Protein AF-Q9GKJ4-F1 (afdb_monomer_lite)

Sequence (52 aa):
VAVVKKGFNFQLNQLQGRKSCHTGLGRSAGWNIPIGLLRRFLDWAGPPEPLQ

Organism: Sus scrofa (NCBI:txid9823)

Secondary structure (DSSP, 8-state):
-----TT----GGG-TT-----S-TT-IIIIIHHHHHHGGGTT--S-S----

Radius of gyration: 12.27 Å; chains: 1; bounding box: 23×20×32 Å

pLDDT: mean 90.02, std 10.97, range [55.28, 97.0]

Structure (mmCIF, N/CA/C/O backbone):
data_AF-Q9GKJ4-F1
#
_entry.id   AF-Q9GKJ4-F1
#
loop_
_atom_site.group_PDB
_atom_site.id
_atom_site.type_symbol
_atom_site.label_atom_id
_atom_site.label_alt_id
_atom_site.label_comp_id
_atom_site.label_asym_id
_atom_site.label_entity_id
_atom_site.label_seq_id
_atom_site.pdbx_PDB_ins_code
_atom_site.Cartn_x
_atom_site.Cartn_y
_atom_site.Cartn_z
_atom_site.occupancy
_atom_site.B_iso_or_equiv
_atom_site.auth_seq_id
_atom_site.auth_comp_id
_atom_site.auth_asym_id
_atom_site.auth_atom_id
_atom_site.pdbx_PDB_model_num
ATOM 1 N N . VAL A 1 1 ? 6.173 -2.531 6.589 1.00 92.12 1 VAL A N 1
ATOM 2 C CA . VAL A 1 1 ? 4.991 -2.588 7.485 1.00 92.12 1 VAL A CA 1
ATOM 3 C C . VAL A 1 1 ? 3.805 -1.926 6.797 1.00 92.12 1 VAL A C 1
ATOM 5 O O . VAL A 1 1 ? 4.042 -1.108 5.916 1.00 92.12 1 VAL A O 1
ATOM 8 N N . ALA A 1 2 ? 2.570 -2.270 7.167 1.00 96.12 2 ALA A N 1
ATOM 9 C CA . ALA A 1 2 ? 1.355 -1.611 6.681 1.00 96.12 2 ALA A CA 1
ATOM 10 C C . ALA A 1 2 ? 0.710 -0.838 7.838 1.00 96.12 2 ALA A C 1
ATOM 12 O O . ALA A 1 2 ? 0.548 -1.390 8.924 1.00 96.12 2 ALA A O 1
ATOM 13 N N . VAL A 1 3 ? 0.382 0.434 7.618 1.00 96.56 3 VAL A N 1
ATOM 14 C CA . VAL A 1 3 ? -0.161 1.324 8.653 1.00 96.56 3 VAL A CA 1
ATOM 15 C C . VAL A 1 3 ? -1.605 1.661 8.312 1.00 96.56 3 VAL A C 1
ATOM 17 O O . VAL A 1 3 ? -1.927 1.935 7.158 1.00 96.56 3 VAL A O 1
ATOM 20 N N . VAL A 1 4 ? -2.472 1.648 9.321 1.00 96.94 4 VAL A N 1
ATOM 21 C CA . VAL A 1 4 ? -3.899 1.951 9.186 1.00 96.94 4 VAL A CA 1
ATOM 22 C C . VAL A 1 4 ? -4.327 2.962 10.241 1.00 96.94 4 VAL A C 1
ATOM 24 O O . VAL A 1 4 ? -3.733 3.061 11.315 1.00 96.94 4 VAL A O 1
ATOM 27 N N . LYS A 1 5 ? -5.381 3.725 9.943 1.00 96.94 5 LYS A N 1
ATOM 28 C CA . LYS A 1 5 ? -5.999 4.613 10.930 1.00 96.94 5 LYS A CA 1
ATOM 29 C C . LYS A 1 5 ? -6.699 3.770 12.007 1.00 96.94 5 LYS A C 1
ATOM 31 O O . LYS A 1 5 ? -7.341 2.766 11.705 1.00 96.94 5 LYS A O 1
ATOM 36 N N . LYS A 1 6 ? -6.605 4.195 13.270 1.00 96.25 6 LYS A N 1
ATOM 37 C CA . LYS A 1 6 ? -7.322 3.557 14.385 1.00 96.25 6 LYS A CA 1
ATOM 38 C C . LYS A 1 6 ? -8.842 3.608 14.154 1.00 96.25 6 LYS A C 1
ATOM 40 O O . LYS A 1 6 ? -9.352 4.615 13.667 1.00 96.25 6 LYS A O 1
ATOM 45 N N . GLY A 1 7 ? -9.550 2.539 14.525 1.00 95.38 7 GLY A N 1
ATOM 46 C CA . GLY A 1 7 ? -11.009 2.412 14.378 1.00 95.38 7 GLY A CA 1
ATOM 47 C C . GLY A 1 7 ? -11.462 1.665 13.120 1.00 95.38 7 GLY A C 1
ATOM 48 O O . GLY A 1 7 ? -12.638 1.336 12.999 1.00 95.38 7 GLY A O 1
ATOM 49 N N . PHE A 1 8 ? -10.543 1.350 12.205 1.00 93.94 8 PHE A N 1
ATOM 50 C CA . PHE A 1 8 ? -10.816 0.410 11.126 1.00 93.94 8 PHE A CA 1
ATOM 51 C C . PHE A 1 8 ? -10.609 -1.031 11.605 1.00 93.94 8 PHE A C 1
ATOM 53 O O . PHE A 1 8 ? -9.512 -1.397 12.019 1.00 93.94 8 PHE A O 1
ATOM 60 N N . ASN A 1 9 ? -11.662 -1.844 11.510 1.00 93.81 9 ASN A N 1
ATOM 61 C CA . ASN A 1 9 ? -11.655 -3.257 11.896 1.00 93.81 9 ASN A CA 1
ATOM 62 C C . ASN A 1 9 ? -11.573 -4.150 10.652 1.00 93.81 9 ASN A C 1
ATOM 64 O O . ASN A 1 9 ? -12.526 -4.848 10.315 1.00 93.81 9 ASN A O 1
ATOM 68 N N . PHE A 1 10 ? -10.454 -4.085 9.935 1.00 95.69 10 PHE A N 1
ATOM 69 C CA . PHE A 1 10 ? -10.153 -5.013 8.847 1.00 95.69 10 PHE A CA 1
ATOM 70 C C . PHE A 1 10 ? -8.718 -5.519 8.963 1.00 95.69 10 PHE A C 1
ATOM 72 O O . PHE A 1 10 ? -7.834 -4.824 9.465 1.00 95.69 10 PHE A O 1
ATOM 79 N N . GLN A 1 11 ? -8.495 -6.738 8.491 1.00 95.19 11 GLN A N 1
ATOM 80 C CA . GLN A 1 11 ? -7.181 -7.367 8.442 1.00 95.19 11 GLN A CA 1
ATOM 81 C C . GLN A 1 11 ? -6.558 -7.258 7.045 1.00 95.19 11 GLN A C 1
ATOM 83 O O . GLN A 1 11 ? -7.179 -6.794 6.088 1.00 95.19 11 GLN A O 1
ATOM 88 N N . LEU A 1 12 ? -5.304 -7.694 6.915 1.00 94.19 12 LEU A N 1
ATOM 89 C CA . LEU A 1 12 ? -4.543 -7.591 5.668 1.00 94.19 12 LEU A CA 1
ATOM 90 C C . LEU A 1 12 ? -5.182 -8.362 4.493 1.00 94.19 12 LEU A C 1
ATOM 92 O O . LEU A 1 12 ? -5.045 -7.958 3.344 1.00 94.19 12 LEU A O 1
ATOM 96 N N . ASN A 1 13 ? -5.915 -9.441 4.772 1.00 94.00 13 ASN A N 1
ATOM 97 C CA . ASN A 1 13 ? -6.669 -10.219 3.780 1.00 94.00 13 ASN A CA 1
ATOM 98 C C . ASN A 1 13 ? -8.030 -9.594 3.401 1.00 94.00 13 ASN A C 1
ATOM 100 O O . ASN A 1 13 ? -8.739 -10.147 2.570 1.00 94.00 13 ASN A O 1
ATOM 104 N N . GLN A 1 14 ? -8.404 -8.454 3.991 1.00 95.94 14 GLN A N 1
ATOM 105 C CA . GLN A 1 14 ? -9.672 -7.746 3.761 1.00 95.94 14 GLN A CA 1
ATOM 106 C C . GLN A 1 14 ? -9.453 -6.377 3.083 1.00 95.94 14 GLN A C 1
ATOM 108 O O . GLN A 1 14 ? -10.231 -5.438 3.272 1.00 95.94 14 GLN A O 1
ATOM 113 N N . LEU A 1 15 ? -8.368 -6.244 2.309 1.00 95.81 15 LEU A N 1
ATOM 114 C CA . LEU A 1 15 ? -8.000 -5.006 1.611 1.00 95.81 15 LEU A CA 1
ATOM 115 C C . LEU A 1 15 ? -8.710 -4.806 0.261 1.00 95.81 15 LEU A C 1
ATOM 117 O O . LEU A 1 15 ? -8.646 -3.710 -0.297 1.00 95.81 15 LEU A O 1
ATOM 121 N N . GLN A 1 16 ? -9.403 -5.821 -0.261 1.00 95.12 16 GLN A N 1
ATOM 122 C CA . GLN A 1 16 ? -10.154 -5.703 -1.512 1.00 95.12 16 GLN A CA 1
ATOM 123 C C . GLN A 1 16 ? -11.225 -4.602 -1.399 1.00 95.12 16 GLN A C 1
ATOM 125 O O . GLN A 1 16 ? -11.941 -4.506 -0.402 1.00 95.12 16 GLN A O 1
ATOM 130 N N . GLY A 1 17 ? -11.298 -3.723 -2.403 1.00 94.69 17 GLY A N 1
ATOM 131 C CA . GLY A 1 17 ? -12.217 -2.577 -2.410 1.00 94.69 17 GLY A CA 1
ATOM 132 C C . GLY A 1 17 ? -11.835 -1.422 -1.468 1.00 94.69 17 GLY A C 1
ATOM 133 O O . GLY A 1 17 ? -12.599 -0.466 -1.332 1.00 94.69 17 GLY A O 1
ATOM 134 N N . ARG A 1 18 ? -10.670 -1.468 -0.807 1.00 95.25 18 ARG A N 1
ATOM 135 C CA . ARG A 1 18 ? -10.166 -0.383 0.053 1.00 95.25 18 ARG A CA 1
ATOM 136 C C . ARG A 1 18 ? -9.172 0.507 -0.695 1.00 95.25 18 ARG A C 1
ATOM 138 O O . ARG A 1 18 ? -8.501 0.079 -1.627 1.00 95.25 18 ARG A O 1
ATOM 145 N N . LYS A 1 19 ? -9.051 1.761 -0.251 1.00 96.00 19 LYS A N 1
ATOM 146 C CA . LYS A 1 19 ? -8.042 2.700 -0.765 1.00 96.00 19 LYS A CA 1
ATOM 147 C C . LYS A 1 19 ? -6.694 2.445 -0.085 1.00 96.00 19 LYS A C 1
ATOM 149 O O . LYS A 1 19 ? -6.638 2.367 1.141 1.00 96.00 19 LYS A O 1
ATOM 154 N N . SER A 1 20 ? -5.624 2.367 -0.872 1.00 95.81 20 SER A N 1
ATOM 155 C CA . SER A 1 20 ? -4.244 2.193 -0.401 1.00 95.81 20 SER A CA 1
ATOM 156 C C . SER A 1 20 ? -3.355 3.354 -0.846 1.00 95.81 20 SER A C 1
ATOM 158 O O . SER A 1 20 ? -3.481 3.808 -1.982 1.00 95.81 20 SER A O 1
ATOM 160 N N . CYS A 1 21 ? -2.422 3.777 0.008 1.00 96.75 21 CYS A N 1
ATOM 161 C CA . CYS A 1 21 ? -1.391 4.761 -0.327 1.00 96.75 21 CYS A CA 1
ATOM 162 C C . CYS A 1 21 ? -0.023 4.074 -0.366 1.00 96.75 21 CYS A C 1
ATOM 164 O O . CYS A 1 21 ? 0.318 3.326 0.548 1.00 96.75 21 CYS A O 1
ATOM 166 N N . HIS A 1 22 ? 0.760 4.362 -1.402 1.00 97.00 22 HIS A N 1
ATOM 167 C CA . HIS A 1 22 ? 2.045 3.722 -1.681 1.00 97.00 22 HIS A CA 1
ATOM 168 C C . HIS A 1 22 ? 3.121 4.787 -1.883 1.00 97.00 22 HIS A C 1
ATOM 170 O O . HIS A 1 22 ? 2.818 5.877 -2.361 1.00 97.00 22 HIS A O 1
ATOM 176 N N . THR A 1 23 ? 4.376 4.486 -1.537 1.00 96.38 23 THR A N 1
ATOM 177 C CA . THR A 1 23 ? 5.475 5.456 -1.710 1.00 96.38 23 THR A CA 1
ATOM 178 C C . THR A 1 23 ? 5.818 5.708 -3.178 1.00 96.38 23 THR A C 1
ATOM 180 O O . THR A 1 23 ? 6.278 6.792 -3.519 1.00 96.38 23 THR A O 1
ATOM 183 N N . GLY A 1 24 ? 5.609 4.718 -4.047 1.00 95.25 24 GLY A N 1
ATOM 184 C CA . GLY A 1 24 ? 5.822 4.822 -5.488 1.00 95.25 24 GLY A CA 1
ATOM 185 C C . GLY A 1 24 ? 5.927 3.452 -6.153 1.00 95.25 24 GLY A C 1
ATOM 186 O O . GLY A 1 24 ? 6.252 2.462 -5.492 1.00 95.25 24 GLY A O 1
ATOM 187 N N . LEU A 1 25 ? 5.671 3.407 -7.462 1.00 94.56 25 LEU A N 1
ATOM 188 C CA . LEU A 1 25 ? 5.774 2.195 -8.279 1.00 94.56 25 LEU A CA 1
ATOM 189 C C . LEU A 1 25 ? 7.199 1.615 -8.221 1.00 94.56 25 LEU A C 1
ATOM 191 O O . LEU A 1 25 ? 8.178 2.360 -8.216 1.00 94.56 25 LEU A O 1
ATOM 195 N N . GLY A 1 26 ? 7.320 0.289 -8.125 1.00 92.62 26 GLY 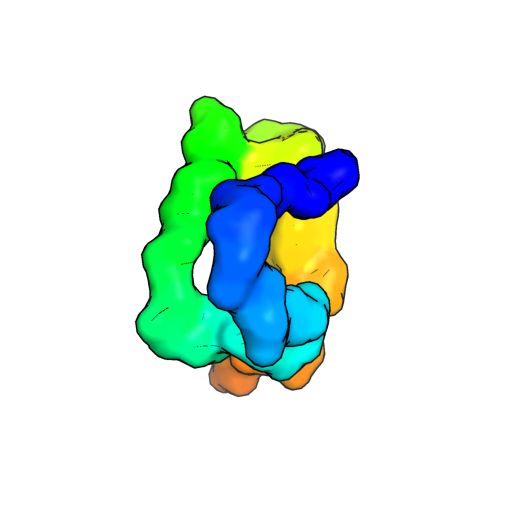A N 1
ATOM 196 C CA . GLY A 1 26 ? 8.610 -0.417 -8.099 1.00 92.62 26 GLY A CA 1
ATOM 197 C C . GLY A 1 26 ? 9.449 -0.232 -6.824 1.00 92.62 26 GLY A C 1
ATOM 198 O O . GLY A 1 26 ? 10.508 -0.844 -6.690 1.00 92.62 26 GLY A O 1
ATOM 199 N N . ARG A 1 27 ? 9.007 0.585 -5.855 1.00 95.50 27 ARG A N 1
ATOM 200 C CA . ARG A 1 27 ? 9.711 0.769 -4.574 1.00 95.50 27 ARG A CA 1
ATOM 201 C C . ARG A 1 27 ? 9.526 -0.448 -3.670 1.00 95.50 27 ARG A C 1
ATOM 203 O O . ARG A 1 27 ? 8.450 -1.035 -3.625 1.00 95.50 27 ARG A O 1
ATOM 210 N N . SER A 1 28 ? 10.543 -0.780 -2.871 1.00 94.88 28 SER A N 1
ATOM 211 C CA . SER A 1 28 ? 10.526 -1.975 -2.014 1.00 94.88 28 SER A CA 1
ATOM 212 C C . SER A 1 28 ? 9.327 -1.993 -1.058 1.00 94.88 28 SER A C 1
ATOM 214 O O . SER A 1 28 ? 8.420 -2.805 -1.216 1.00 94.88 28 SER A O 1
ATOM 216 N N . ALA A 1 29 ? 9.276 -1.068 -0.095 1.00 95.81 29 ALA A N 1
ATOM 217 C CA . ALA A 1 29 ? 8.230 -1.061 0.931 1.00 95.81 29 ALA A CA 1
ATOM 218 C C . ALA A 1 29 ? 6.846 -0.634 0.408 1.00 95.81 29 ALA A C 1
ATOM 220 O O . ALA A 1 29 ? 5.837 -1.052 0.967 1.00 95.81 29 ALA A O 1
ATOM 221 N N . GLY A 1 30 ? 6.806 0.200 -0.636 1.00 95.50 30 GLY A N 1
ATOM 222 C CA . GLY A 1 30 ? 5.571 0.770 -1.174 1.00 95.50 30 GLY A CA 1
ATOM 223 C C . GLY A 1 30 ? 4.992 0.040 -2.380 1.00 95.50 30 GLY A C 1
ATOM 224 O O . GLY A 1 30 ? 3.914 0.405 -2.807 1.00 95.50 30 GLY A O 1
ATOM 225 N N . TRP A 1 31 ? 5.670 -0.952 -2.960 1.00 95.06 31 TRP A N 1
ATOM 226 C CA . TRP A 1 31 ? 5.142 -1.664 -4.126 1.00 95.06 31 TRP A CA 1
ATOM 227 C C . TRP A 1 31 ? 5.530 -3.138 -4.129 1.00 95.06 31 TRP A C 1
ATOM 229 O O . TRP A 1 31 ? 4.670 -3.992 -3.941 1.00 95.06 31 TRP A O 1
ATOM 239 N N . ASN A 1 32 ? 6.819 -3.458 -4.253 1.00 93.62 32 ASN A N 1
ATOM 2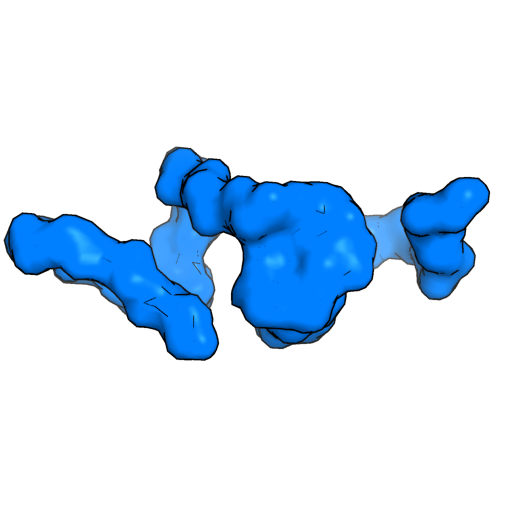40 C CA . ASN A 1 32 ? 7.259 -4.839 -4.494 1.00 93.62 32 ASN A CA 1
ATOM 241 C C . ASN A 1 32 ? 6.841 -5.784 -3.360 1.00 93.62 32 ASN A C 1
ATOM 243 O O . ASN A 1 32 ? 6.313 -6.866 -3.610 1.00 93.62 32 ASN A O 1
ATOM 247 N N . ILE A 1 33 ? 7.025 -5.353 -2.110 1.00 95.44 33 ILE A N 1
ATOM 248 C CA . ILE A 1 33 ? 6.639 -6.135 -0.933 1.00 95.44 33 ILE A CA 1
ATOM 249 C C . ILE A 1 33 ? 5.110 -6.261 -0.796 1.00 95.44 33 ILE A C 1
ATOM 251 O O . ILE A 1 33 ? 4.633 -7.395 -0.726 1.00 95.44 33 ILE A O 1
ATOM 255 N N . PRO A 1 34 ? 4.308 -5.173 -0.762 1.00 95.69 34 PRO A N 1
ATOM 256 C CA . PRO A 1 34 ? 2.860 -5.305 -0.597 1.00 95.69 34 PRO A CA 1
ATOM 257 C C . PRO A 1 34 ? 2.172 -6.009 -1.776 1.00 95.69 34 PRO A C 1
ATOM 259 O O . PRO A 1 34 ? 1.306 -6.846 -1.538 1.00 95.69 34 PRO A O 1
ATOM 262 N N . ILE A 1 35 ? 2.567 -5.744 -3.026 1.00 93.75 35 ILE A N 1
ATOM 263 C CA . ILE A 1 35 ? 1.989 -6.413 -4.204 1.00 93.75 35 ILE A CA 1
ATOM 264 C C . ILE A 1 35 ? 2.376 -7.895 -4.234 1.00 93.75 35 ILE A C 1
ATOM 266 O O . ILE A 1 35 ? 1.521 -8.744 -4.481 1.00 93.75 35 ILE A O 1
ATOM 270 N N . GLY A 1 36 ? 3.628 -8.230 -3.903 1.00 92.69 36 GLY A N 1
ATOM 271 C CA . GLY A 1 36 ? 4.068 -9.621 -3.780 1.00 92.69 36 GLY A CA 1
ATOM 272 C C . GLY A 1 36 ? 3.293 -10.388 -2.705 1.00 92.69 36 GLY A C 1
ATOM 273 O O . GLY A 1 36 ? 2.834 -11.504 -2.948 1.00 92.69 36 GLY A O 1
ATOM 274 N N . LEU A 1 37 ? 3.075 -9.771 -1.541 1.00 94.19 37 LEU A N 1
ATOM 275 C CA . LEU A 1 37 ? 2.320 -10.370 -0.438 1.00 94.19 37 LEU A CA 1
ATOM 276 C C . LEU A 1 37 ? 0.837 -10.573 -0.780 1.00 94.19 37 LEU 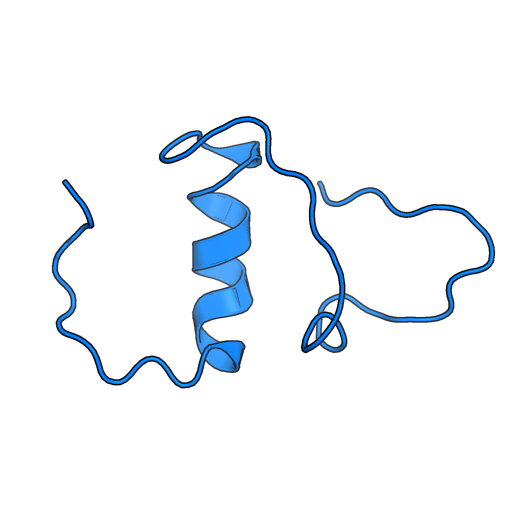A C 1
ATOM 278 O O . LEU A 1 37 ? 0.246 -11.589 -0.407 1.00 94.19 37 LEU A O 1
ATOM 282 N N . LEU A 1 38 ? 0.242 -9.618 -1.497 1.00 93.94 38 LEU A N 1
ATOM 283 C CA . LEU A 1 38 ? -1.172 -9.637 -1.867 1.00 93.94 38 LEU A CA 1
ATOM 284 C C . LEU A 1 38 ? -1.462 -10.399 -3.162 1.00 93.94 38 LEU A C 1
ATOM 286 O O . LEU A 1 38 ? -2.630 -10.561 -3.495 1.00 93.94 38 LEU A O 1
ATOM 290 N N . ARG A 1 39 ? -0.447 -10.928 -3.859 1.00 90.56 39 ARG A N 1
ATOM 291 C CA . ARG A 1 39 ? -0.588 -11.593 -5.168 1.00 90.56 39 ARG A CA 1
ATOM 292 C C . ARG A 1 39 ? -1.700 -12.646 -5.222 1.00 90.56 39 ARG A C 1
ATOM 294 O O . ARG A 1 39 ? -2.391 -12.743 -6.227 1.00 90.56 39 ARG A O 1
ATOM 301 N N . ARG A 1 40 ? -1.904 -13.400 -4.137 1.00 90.56 40 ARG A N 1
ATOM 302 C CA . ARG A 1 40 ? -2.948 -14.441 -4.027 1.00 90.56 40 ARG A CA 1
ATOM 303 C C . ARG A 1 40 ? -4.385 -13.902 -3.980 1.00 90.56 40 ARG A C 1
ATOM 305 O O . ARG A 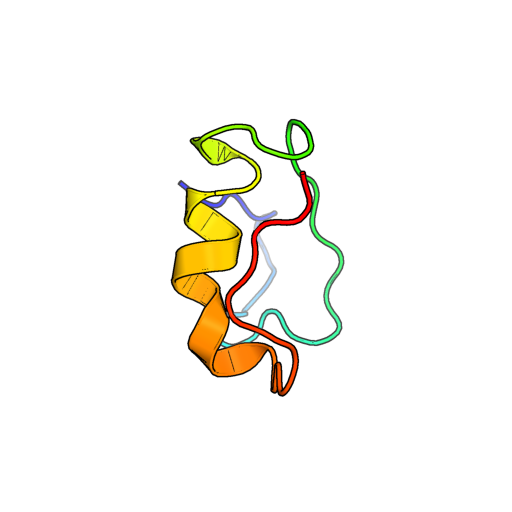1 40 ? -5.305 -14.682 -4.162 1.00 90.56 40 ARG A O 1
ATOM 312 N N . PHE A 1 41 ? -4.569 -12.609 -3.718 1.00 91.50 41 PHE A N 1
ATOM 313 C CA . PHE A 1 41 ? -5.872 -11.942 -3.612 1.00 91.50 41 PHE A CA 1
ATOM 314 C C . PHE A 1 41 ? -6.183 -11.037 -4.817 1.00 91.50 41 PHE A C 1
ATOM 316 O O . PHE A 1 41 ? -7.172 -10.313 -4.790 1.00 91.50 41 PHE A O 1
ATOM 323 N N . LEU A 1 42 ? -5.308 -11.000 -5.831 1.00 89.81 42 LEU A N 1
ATOM 324 C CA . LEU A 1 42 ? -5.440 -10.105 -6.987 1.00 89.81 42 LEU A CA 1
ATOM 325 C C . LEU A 1 42 ? -6.178 -10.736 -8.175 1.00 89.81 42 LEU A C 1
ATOM 327 O O . LEU A 1 42 ? -6.389 -10.034 -9.159 1.00 89.81 42 LEU A O 1
ATOM 331 N N . ASP A 1 43 ? -6.499 -12.035 -8.119 1.00 89.12 43 ASP A N 1
ATOM 332 C CA . ASP A 1 43 ? -7.078 -12.807 -9.234 1.00 89.12 43 ASP A CA 1
ATOM 333 C C . ASP A 1 43 ? -6.367 -12.537 -10.579 1.00 89.12 43 ASP A C 1
ATOM 335 O O . ASP A 1 43 ? -6.967 -12.485 -11.653 1.00 89.12 43 ASP A O 1
ATOM 339 N N . TRP A 1 44 ? -5.048 -12.318 -10.513 1.00 85.50 44 TRP A N 1
ATOM 340 C CA . TRP A 1 44 ? -4.245 -11.899 -11.655 1.00 85.50 44 TRP A CA 1
ATOM 341 C C . TRP A 1 44 ? -3.948 -13.092 -12.565 1.00 85.50 44 TRP A C 1
ATOM 343 O O . TRP A 1 44 ? -3.101 -13.928 -12.250 1.00 85.50 44 TRP A O 1
ATOM 353 N N . ALA A 1 45 ? -4.622 -13.129 -13.715 1.00 83.81 45 ALA A N 1
ATOM 354 C CA . ALA A 1 45 ? -4.397 -14.106 -14.783 1.00 83.81 45 ALA A CA 1
ATOM 355 C C . ALA A 1 45 ? -3.305 -13.683 -15.788 1.00 83.81 45 ALA A C 1
ATOM 357 O O . ALA A 1 45 ? -3.040 -14.402 -16.749 1.00 83.81 45 ALA A O 1
ATOM 358 N N . GLY A 1 46 ? -2.710 -12.499 -15.611 1.00 72.50 46 GLY A N 1
ATOM 359 C CA . GLY A 1 46 ? -1.752 -11.944 -16.564 1.00 72.50 46 GLY A CA 1
ATOM 360 C C . GLY A 1 46 ? -0.392 -12.656 -16.557 1.00 72.50 46 GLY A C 1
ATOM 361 O O . GLY A 1 46 ? -0.075 -13.402 -15.622 1.00 72.50 46 GLY A O 1
ATOM 362 N N . PRO A 1 47 ? 0.437 -12.407 -17.587 1.00 71.75 47 PRO A N 1
ATOM 363 C CA . PRO A 1 47 ? 1.752 -13.021 -17.718 1.00 71.75 47 PRO A CA 1
ATOM 364 C C . PRO A 1 47 ? 2.647 -12.708 -16.503 1.00 71.75 47 PRO A C 1
ATOM 366 O O . PRO A 1 47 ? 2.458 -11.688 -15.836 1.00 71.75 47 PRO A O 1
ATOM 369 N N . PRO A 1 48 ? 3.627 -13.576 -16.186 1.00 66.50 48 PRO A N 1
ATOM 370 C CA . PRO A 1 48 ? 4.558 -13.378 -15.073 1.00 66.50 48 PRO A CA 1
ATOM 371 C C . PRO A 1 48 ? 5.528 -12.204 -15.281 1.00 66.50 48 PRO A C 1
ATOM 373 O O . PRO A 1 48 ? 6.326 -11.932 -14.382 1.00 66.50 48 PRO A O 1
ATOM 376 N N . GLU A 1 49 ? 5.489 -11.541 -16.439 1.00 63.69 49 GLU A N 1
ATOM 377 C CA . GLU A 1 49 ? 6.436 -10.493 -16.793 1.00 63.69 49 GLU A CA 1
ATOM 378 C C . GLU A 1 49 ? 6.265 -9.226 -15.943 1.00 63.69 49 GLU A C 1
ATOM 380 O O . GLU A 1 49 ? 5.139 -8.828 -15.624 1.00 63.69 49 GLU 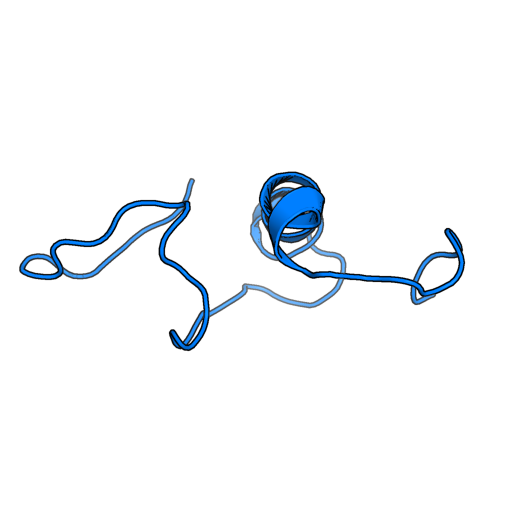A O 1
ATOM 385 N N . PRO A 1 50 ? 7.378 -8.585 -15.546 1.00 59.62 50 PRO A N 1
ATOM 386 C CA . PRO A 1 50 ? 7.328 -7.364 -14.764 1.00 59.62 50 PRO A CA 1
ATOM 387 C C . PRO A 1 50 ? 6.717 -6.234 -15.590 1.00 59.62 50 PRO A C 1
ATOM 389 O O . PRO A 1 50 ? 7.002 -6.097 -16.775 1.00 59.62 50 PRO A O 1
ATOM 392 N N . LEU A 1 51 ? 5.941 -5.375 -14.927 1.00 56.34 51 LEU A N 1
ATOM 393 C CA . LEU A 1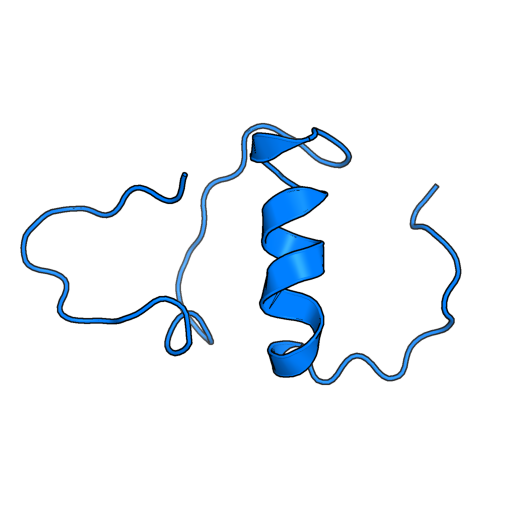 51 ? 5.678 -4.021 -15.408 1.00 56.34 51 LEU A CA 1
ATOM 394 C C . LEU A 1 51 ? 7.016 -3.264 -15.394 1.00 56.34 51 LEU A C 1
ATOM 396 O O . LEU A 1 51 ? 7.351 -2.628 -14.391 1.00 56.34 51 LEU A O 1
ATOM 400 N N . GLN A 1 52 ? 7.809 -3.419 -16.450 1.00 55.28 52 GLN A N 1
ATOM 401 C CA . GLN A 1 52 ? 9.016 -2.646 -16.702 1.00 55.28 52 GLN A CA 1
ATOM 402 C C . GLN A 1 52 ? 8.887 -1.938 -18.044 1.00 55.28 52 GLN A C 1
ATOM 404 O O . GLN A 1 52 ? 8.494 -2.608 -19.022 1.00 55.28 52 GLN A O 1
#

InterPro domains:
  IPR001156 Transferrin-like domain [PF00405] (1-52)
  IPR001156 Transferrin-like domain [PS51408] (1-52)

Foldseek 3Di:
DDDDDPPDDDDLLRCPPHDDDFPDDPDDVRHPVSCVVCVVVPPDPDDPDDPD